Protein AF-K1KXP8-F1 (afdb_monomer_lite)

Radius of gyration: 29.28 Å; chains: 1; bounding box: 54×62×65 Å

Structure (mmCIF, N/CA/C/O backbone):
data_AF-K1KXP8-F1
#
_entry.id   AF-K1KXP8-F1
#
loop_
_atom_site.group_PDB
_atom_site.id
_atom_site.type_symbol
_atom_site.label_atom_id
_atom_site.label_alt_id
_atom_site.label_comp_id
_atom_site.label_asym_id
_atom_site.label_entity_id
_atom_site.label_seq_id
_atom_site.pdbx_PDB_ins_code
_atom_site.Cartn_x
_atom_site.Cartn_y
_atom_site.Cartn_z
_atom_site.occupancy
_atom_site.B_iso_or_equiv
_atom_site.auth_seq_id
_atom_site.auth_comp_id
_atom_site.auth_asym_id
_atom_site.auth_atom_id
_atom_site.pdbx_PDB_model_num
ATOM 1 N N . MET A 1 1 ? -7.594 -19.627 -2.280 1.00 43.78 1 MET A N 1
ATOM 2 C CA . MET A 1 1 ? -8.118 -18.277 -1.965 1.00 43.78 1 MET A CA 1
ATOM 3 C C . MET A 1 1 ? -8.439 -18.085 -0.481 1.00 43.78 1 MET A C 1
ATOM 5 O O . MET A 1 1 ? -8.178 -16.997 -0.004 1.00 43.78 1 MET A O 1
ATOM 9 N N . LEU A 1 2 ? -8.890 -19.107 0.265 1.00 40.59 2 LEU A N 1
ATOM 10 C CA . LEU A 1 2 ? -9.143 -19.006 1.720 1.00 40.59 2 LEU A CA 1
ATOM 11 C C . LEU A 1 2 ? -7.916 -19.266 2.624 1.00 40.59 2 LEU A C 1
ATOM 13 O O . LEU A 1 2 ? -7.903 -18.849 3.772 1.00 40.59 2 LEU A O 1
ATOM 17 N N . THR A 1 3 ? -6.870 -19.923 2.113 1.00 43.12 3 THR A N 1
ATOM 18 C CA . THR A 1 3 ? -5.627 -20.247 2.851 1.00 43.12 3 THR A CA 1
ATOM 19 C C . THR A 1 3 ? -4.398 -19.503 2.325 1.00 43.12 3 THR A C 1
ATOM 21 O O . THR A 1 3 ? -3.271 -19.785 2.719 1.00 43.12 3 THR A O 1
ATOM 24 N N . SER A 1 4 ? -4.601 -18.555 1.407 1.00 43.34 4 SER A N 1
ATOM 25 C CA . SER A 1 4 ? -3.529 -17.692 0.921 1.00 43.34 4 SER A CA 1
ATOM 26 C C . SER A 1 4 ? -3.512 -16.434 1.775 1.00 43.34 4 SER A C 1
ATOM 28 O O . SER A 1 4 ? -4.538 -15.768 1.899 1.00 43.34 4 SER A O 1
ATOM 30 N N . THR A 1 5 ? -2.339 -16.074 2.291 1.00 54.19 5 THR A N 1
ATOM 31 C CA . THR A 1 5 ? -2.059 -14.822 3.015 1.00 54.19 5 THR A CA 1
ATOM 32 C C . THR A 1 5 ? -2.387 -13.551 2.209 1.00 54.19 5 THR A C 1
ATOM 34 O O . THR A 1 5 ? -2.271 -12.450 2.735 1.00 54.19 5 THR A O 1
ATOM 37 N N . GLY A 1 6 ? -2.835 -13.687 0.951 1.00 52.78 6 GLY A N 1
ATOM 38 C CA . GLY A 1 6 ? -3.254 -12.601 0.067 1.00 52.78 6 GLY A CA 1
ATOM 39 C C . GLY A 1 6 ? -4.653 -12.727 -0.561 1.00 52.78 6 GLY A C 1
ATOM 40 O O . GLY A 1 6 ? -4.966 -11.906 -1.422 1.00 52.78 6 GLY A O 1
ATOM 41 N N . GLY A 1 7 ? -5.509 -13.685 -0.177 1.00 49.41 7 GLY A N 1
ATOM 42 C CA . GLY A 1 7 ? -6.876 -13.821 -0.724 1.00 49.41 7 GLY A CA 1
ATOM 43 C C . GLY A 1 7 ? -7.936 -13.023 0.051 1.00 49.41 7 GLY A C 1
ATOM 44 O O . GLY A 1 7 ? -7.837 -12.877 1.262 1.00 49.41 7 GLY A O 1
ATOM 45 N N . MET A 1 8 ? -8.939 -12.454 -0.628 1.00 50.16 8 MET A N 1
ATOM 46 C CA . MET A 1 8 ? -10.128 -11.901 0.048 1.00 50.16 8 MET A CA 1
ATOM 47 C C . MET A 1 8 ? -11.036 -13.034 0.576 1.00 50.16 8 MET A C 1
ATOM 49 O O . MET A 1 8 ? -11.181 -14.031 -0.135 1.00 50.16 8 MET A O 1
ATOM 53 N N . PRO A 1 9 ? -11.702 -12.880 1.743 1.00 57.66 9 PRO A N 1
ATOM 54 C CA . PRO A 1 9 ? -11.564 -11.800 2.726 1.00 57.66 9 PRO A CA 1
ATOM 55 C C . PRO A 1 9 ? -10.340 -12.009 3.641 1.00 57.66 9 PRO A C 1
ATOM 57 O O . PRO A 1 9 ? -9.939 -13.135 3.916 1.00 57.66 9 PRO A O 1
ATOM 60 N N . SER A 1 10 ? -9.742 -10.912 4.120 1.00 70.88 10 SER A N 1
ATOM 61 C CA . SER A 1 10 ? -8.603 -10.958 5.052 1.00 70.88 10 SER A CA 1
ATOM 62 C C . SER A 1 10 ? -9.011 -11.622 6.370 1.00 70.88 10 SER A C 1
ATOM 64 O O . SER A 1 10 ? -9.942 -11.158 7.031 1.00 70.88 10 SER A O 1
ATOM 66 N N . SER A 1 11 ? -8.298 -12.676 6.774 1.00 75.62 11 SER A N 1
ATOM 67 C CA . SER A 1 11 ? -8.532 -13.377 8.042 1.00 75.62 11 SER A CA 1
ATOM 68 C C . SER A 1 11 ? -8.323 -12.469 9.256 1.00 75.62 11 SER A C 1
ATOM 70 O O . SER A 1 11 ? -9.112 -12.523 10.193 1.00 75.62 11 SER A O 1
ATOM 72 N N . HIS A 1 12 ? -7.324 -11.579 9.211 1.00 78.56 12 HIS A N 1
ATOM 73 C CA . HIS A 1 12 ? -7.086 -10.586 10.263 1.00 78.56 12 HIS A CA 1
ATOM 74 C C . HIS A 1 12 ? -8.251 -9.606 10.390 1.00 78.56 12 HIS A C 1
ATOM 76 O O . HIS A 1 12 ? -8.718 -9.357 11.497 1.00 78.56 12 HIS A O 1
ATOM 82 N N . SER A 1 13 ? -8.757 -9.088 9.265 1.00 85.12 13 SER A N 1
ATOM 83 C CA . SER A 1 13 ? -9.888 -8.155 9.275 1.00 85.12 13 SER A CA 1
ATOM 84 C C . SER A 1 13 ? -11.166 -8.833 9.766 1.00 85.12 13 SER A C 1
ATOM 86 O O . SER A 1 13 ? -11.881 -8.241 10.561 1.00 85.12 13 SER A O 1
ATOM 88 N N . ALA A 1 14 ? -11.427 -10.078 9.353 1.00 87.25 14 ALA A N 1
ATOM 89 C CA . ALA A 1 14 ? -12.581 -10.849 9.817 1.00 87.25 14 ALA A CA 1
ATOM 90 C C . ALA A 1 14 ? -12.510 -11.164 11.322 1.00 87.25 14 ALA A C 1
ATOM 92 O O . ALA A 1 14 ? -13.517 -11.065 12.021 1.00 87.25 14 ALA A O 1
ATOM 93 N N . ALA A 1 15 ? -11.323 -11.506 11.832 1.00 88.31 15 ALA A N 1
ATOM 94 C CA . ALA A 1 15 ? -11.123 -11.773 13.252 1.00 88.31 15 ALA A CA 1
ATOM 95 C C . ALA A 1 15 ? -11.426 -10.528 14.097 1.00 88.31 15 ALA A C 1
ATOM 97 O O . ALA A 1 15 ? -12.267 -10.585 14.993 1.00 88.31 15 ALA A O 1
ATOM 98 N N . VAL A 1 16 ? -10.808 -9.386 13.786 1.00 92.38 16 VAL A N 1
ATOM 99 C CA . VAL A 1 16 ? -10.969 -8.184 14.617 1.00 92.38 16 VAL A CA 1
ATOM 100 C C . VAL A 1 16 ? -12.367 -7.576 14.531 1.00 92.38 16 VAL A C 1
ATOM 102 O O . VAL A 1 16 ? -12.882 -7.117 15.549 1.00 92.38 16 VAL A O 1
ATOM 105 N N . THR A 1 17 ? -13.024 -7.619 13.365 1.00 92.88 17 THR A N 1
ATOM 106 C CA . THR A 1 17 ? -14.412 -7.150 13.255 1.00 92.88 17 THR A CA 1
ATOM 107 C C . THR A 1 17 ? -15.364 -8.069 14.007 1.00 92.88 17 THR A C 1
ATOM 109 O O . THR A 1 17 ? -16.230 -7.564 14.712 1.00 92.88 17 THR A O 1
ATOM 112 N N . SER A 1 18 ? -15.168 -9.394 13.956 1.00 94.25 18 SER A N 1
ATOM 113 C CA . SER A 1 18 ? -15.989 -10.336 14.730 1.00 94.25 18 SER A CA 1
ATOM 114 C C . SER A 1 18 ? -15.888 -10.092 16.239 1.00 94.25 18 SER A C 1
ATOM 116 O O . SER A 1 18 ? -16.910 -10.095 16.921 1.00 94.25 18 SER A O 1
ATOM 118 N N . VAL A 1 19 ? -14.687 -9.788 16.747 1.00 94.69 19 VAL A N 1
ATOM 119 C CA . VAL A 1 19 ? -14.467 -9.460 18.162 1.00 94.69 19 VAL A CA 1
ATOM 120 C C . VAL A 1 19 ? -15.141 -8.139 18.519 1.00 94.69 19 VAL A C 1
ATOM 122 O O . VAL A 1 19 ? -15.893 -8.087 19.487 1.00 94.69 19 VAL A O 1
ATOM 125 N N . ALA A 1 20 ? -14.934 -7.079 17.732 1.00 96.06 20 ALA A N 1
ATOM 126 C CA . ALA A 1 20 ? 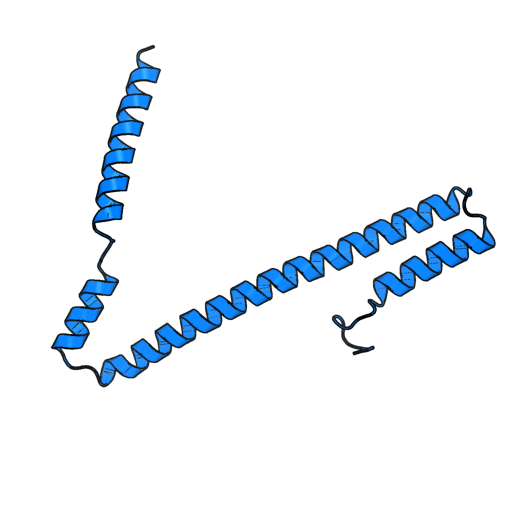-15.562 -5.785 17.993 1.00 96.06 20 ALA A CA 1
ATOM 127 C C . ALA A 1 20 ? -17.100 -5.873 17.957 1.00 96.06 20 ALA A C 1
ATOM 129 O O . ALA A 1 20 ? -17.773 -5.306 18.817 1.00 96.06 20 ALA A O 1
ATOM 130 N N . THR A 1 21 ? -17.662 -6.629 17.008 1.00 95.62 21 THR A N 1
ATOM 131 C CA . THR A 1 21 ? -19.107 -6.880 16.924 1.00 95.62 21 THR A CA 1
ATOM 132 C C . THR A 1 21 ? -19.617 -7.682 18.119 1.00 95.62 21 THR A C 1
ATOM 134 O O . THR A 1 21 ? -20.622 -7.289 18.706 1.00 95.62 21 THR A O 1
ATOM 137 N N . ALA A 1 22 ? -18.932 -8.759 18.514 1.00 96.88 22 ALA A N 1
ATOM 138 C CA . ALA A 1 22 ? -19.312 -9.552 19.682 1.00 96.88 22 ALA A CA 1
ATOM 139 C C . ALA A 1 22 ? -19.309 -8.701 20.962 1.00 96.88 22 ALA A C 1
ATOM 141 O O . ALA A 1 22 ? -20.297 -8.689 21.691 1.00 96.88 22 ALA A O 1
ATOM 142 N N . VAL A 1 23 ? -18.261 -7.897 21.174 1.00 96.94 23 VAL A N 1
ATOM 143 C CA . VAL A 1 23 ? -18.164 -6.979 22.320 1.00 96.94 23 VAL A CA 1
ATOM 144 C C . VAL A 1 23 ? -19.281 -5.932 22.297 1.00 96.94 23 VAL A C 1
ATOM 146 O O . VAL A 1 23 ? -19.848 -5.631 23.346 1.00 96.94 23 VAL A O 1
ATOM 149 N N . GLY A 1 24 ? -19.632 -5.393 21.127 1.00 97.31 24 GLY A N 1
ATOM 150 C CA . GLY A 1 24 ? -20.735 -4.434 20.991 1.00 97.31 24 GLY A CA 1
ATOM 151 C C . GLY A 1 24 ? -22.099 -5.039 21.326 1.00 97.31 24 GLY A C 1
ATOM 152 O O . GLY A 1 24 ? -22.915 -4.383 21.970 1.00 97.31 24 GLY A O 1
ATOM 153 N N . ILE A 1 25 ? -22.328 -6.301 20.950 1.00 97.38 25 ILE A N 1
ATOM 154 C CA . ILE A 1 25 ? -23.552 -7.041 21.292 1.00 97.38 25 ILE A CA 1
ATOM 155 C C . ILE A 1 25 ? -23.600 -7.362 22.792 1.00 97.38 25 ILE A C 1
ATOM 157 O O . ILE A 1 25 ? -24.652 -7.222 23.410 1.00 97.38 25 ILE A O 1
ATOM 161 N N . GLU A 1 26 ? -22.480 -7.783 23.380 1.00 97.50 26 GLU A N 1
ATOM 162 C CA . GLU A 1 26 ? -22.440 -8.304 24.751 1.00 97.50 26 GLU A CA 1
ATOM 163 C C . GLU A 1 26 ? -22.343 -7.204 25.817 1.00 97.50 26 GLU A C 1
ATOM 165 O O . GLU A 1 26 ? -22.935 -7.319 26.887 1.00 97.50 26 GLU A O 1
ATOM 170 N N . THR A 1 27 ? -21.631 -6.114 25.523 1.00 96.00 27 THR A N 1
ATOM 171 C CA . THR A 1 27 ? -21.392 -5.015 26.480 1.00 96.00 27 THR A CA 1
ATOM 172 C C . THR A 1 27 ? -22.118 -3.718 26.124 1.00 96.00 27 THR A C 1
ATOM 174 O O . THR A 1 27 ? -22.146 -2.795 26.936 1.00 96.00 27 THR A O 1
ATOM 177 N N . GLY A 1 28 ? -22.726 -3.648 24.936 1.00 94.44 28 GLY A N 1
ATOM 178 C CA . GLY A 1 28 ? -23.351 -2.447 24.391 1.00 94.44 28 GLY A CA 1
ATOM 179 C C . GLY A 1 28 ? -22.374 -1.572 23.600 1.00 94.44 28 GLY A C 1
ATOM 180 O O . GLY A 1 28 ? -21.192 -1.460 23.920 1.00 94.44 28 GLY A O 1
ATOM 181 N N . PHE A 1 29 ? -22.892 -0.906 22.567 1.00 94.31 29 PHE A N 1
ATOM 182 C CA . PHE A 1 29 ? -22.115 -0.028 21.683 1.00 94.31 29 PHE A CA 1
ATOM 183 C C . PHE A 1 29 ? -21.653 1.285 22.338 1.00 94.31 29 PHE A C 1
ATOM 185 O O . PHE A 1 29 ? -20.774 1.949 21.801 1.00 94.31 29 PHE A O 1
ATOM 192 N N . ASP A 1 30 ? -22.220 1.657 23.487 1.00 94.81 30 ASP A N 1
ATOM 193 C CA . ASP A 1 30 ? -21.816 2.840 24.266 1.00 94.81 30 ASP A CA 1
ATOM 194 C C . ASP A 1 30 ? -20.813 2.485 25.386 1.00 94.81 30 ASP A C 1
ATOM 196 O O . ASP A 1 30 ? -20.486 3.296 26.249 1.00 94.81 30 ASP A O 1
ATOM 200 N N . SER A 1 31 ? -20.327 1.237 25.417 1.00 95.94 31 SER A N 1
ATOM 201 C CA . SER A 1 31 ? -19.410 0.785 26.459 1.00 95.94 31 SER A CA 1
ATOM 202 C C . SER A 1 31 ? -17.958 1.194 26.159 1.00 95.94 31 SER A C 1
ATOM 204 O O . SER A 1 31 ? -17.509 1.132 25.007 1.00 95.94 31 SER A O 1
ATOM 206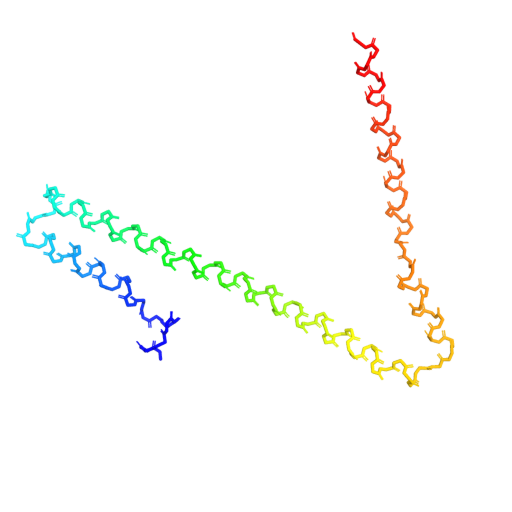 N N . PRO A 1 32 ? -17.157 1.529 27.191 1.00 95.62 32 PRO A N 1
ATOM 207 C CA . PRO A 1 32 ? -15.721 1.744 27.019 1.00 95.62 32 PRO A CA 1
ATOM 208 C C . PRO A 1 32 ? -15.008 0.527 26.410 1.00 95.62 32 PRO A C 1
ATOM 210 O O . PRO A 1 32 ? -14.070 0.677 25.630 1.00 95.62 32 PRO A O 1
ATOM 213 N N . THR A 1 33 ? -15.475 -0.686 26.720 1.00 96.06 33 THR A N 1
ATOM 214 C CA . THR A 1 33 ? -14.912 -1.938 26.197 1.00 96.06 33 THR A CA 1
ATOM 215 C C . THR A 1 33 ? -15.138 -2.072 24.692 1.00 96.06 33 THR A C 1
ATOM 217 O O . THR A 1 33 ? -14.216 -2.451 23.967 1.00 96.06 33 THR A O 1
ATOM 220 N N . PHE A 1 34 ? -16.327 -1.707 24.201 1.00 96.19 34 PHE A N 1
ATOM 221 C CA . PHE A 1 34 ? -16.606 -1.653 22.768 1.00 96.19 34 PHE A CA 1
ATOM 222 C C . PHE A 1 34 ? -15.749 -0.595 22.074 1.00 96.19 34 PHE A C 1
ATOM 224 O O . PHE A 1 34 ? -15.166 -0.886 21.031 1.00 96.19 34 PHE A O 1
ATOM 231 N N . ALA A 1 35 ? -15.603 0.594 22.668 1.00 96.06 35 ALA A N 1
ATOM 232 C CA . ALA A 1 35 ? -14.768 1.653 22.103 1.00 96.06 35 ALA A CA 1
ATOM 233 C C . ALA A 1 35 ? -13.309 1.195 21.912 1.00 96.06 35 ALA A C 1
ATOM 235 O O . ALA A 1 35 ? -12.729 1.396 20.841 1.00 96.06 35 ALA A O 1
ATOM 236 N N . VAL A 1 36 ? -12.738 0.511 22.909 1.00 97.00 36 VAL A N 1
ATOM 237 C CA . VAL A 1 36 ? -11.391 -0.072 22.810 1.00 97.00 36 VAL A CA 1
ATOM 238 C C . VAL A 1 36 ? -11.333 -1.148 21.723 1.00 97.00 36 VAL A C 1
ATOM 240 O O . VAL A 1 36 ? -10.432 -1.110 20.885 1.00 97.00 36 VAL A O 1
ATOM 243 N N . ALA A 1 37 ? -12.294 -2.078 21.687 1.00 94.19 37 ALA A N 1
ATOM 244 C CA . ALA A 1 37 ? -12.325 -3.156 20.695 1.00 94.19 37 ALA A CA 1
ATOM 245 C C . ALA A 1 37 ? -12.461 -2.629 19.253 1.00 94.19 37 ALA A C 1
ATOM 247 O O . ALA A 1 37 ? -11.751 -3.087 18.355 1.00 94.19 37 ALA A O 1
ATOM 248 N N . ALA A 1 38 ? -13.323 -1.634 19.032 1.00 95.31 38 ALA A N 1
ATOM 249 C CA . ALA A 1 38 ? -13.518 -0.989 17.737 1.00 95.31 38 ALA A CA 1
ATOM 250 C C . ALA A 1 38 ? -12.261 -0.235 17.277 1.00 95.31 38 ALA A C 1
ATOM 252 O O . ALA A 1 38 ? -11.878 -0.325 16.109 1.00 95.31 38 ALA A O 1
ATOM 253 N N . MET A 1 39 ? -11.577 0.459 18.193 1.00 97.31 39 MET A N 1
ATOM 254 C CA . MET A 1 39 ? -10.323 1.148 17.884 1.00 97.31 39 MET A CA 1
ATOM 255 C C . MET A 1 39 ? -9.210 0.164 17.505 1.00 97.31 39 MET A C 1
ATOM 257 O O . MET A 1 39 ? -8.519 0.372 16.506 1.00 97.31 39 MET A O 1
ATOM 261 N N . LEU A 1 40 ? -9.080 -0.941 18.244 1.00 93.88 40 LEU A N 1
ATOM 262 C CA . LEU A 1 40 ? -8.137 -2.020 17.931 1.00 93.88 40 LEU A CA 1
ATOM 263 C C . LEU A 1 40 ? -8.422 -2.641 16.557 1.00 93.88 40 LEU A C 1
ATOM 265 O O . LEU A 1 40 ? -7.499 -2.831 15.763 1.00 93.88 40 LEU A O 1
ATOM 269 N N . ALA A 1 41 ? -9.697 -2.891 16.242 1.00 93.94 41 ALA A N 1
ATOM 270 C CA . ALA A 1 41 ? -10.100 -3.371 14.925 1.00 93.94 41 ALA A CA 1
ATOM 271 C C . ALA A 1 41 ? -9.719 -2.384 13.811 1.00 93.94 41 ALA A C 1
ATOM 273 O O . ALA A 1 41 ? -9.171 -2.799 12.788 1.00 93.94 41 ALA A O 1
ATOM 274 N N . GLY A 1 42 ? -9.926 -1.083 14.033 1.00 93.38 42 GLY A N 1
ATOM 275 C CA . GLY A 1 42 ? -9.518 -0.027 13.105 1.00 93.38 42 GLY A CA 1
ATOM 276 C C . GLY A 1 42 ? -8.012 -0.012 12.831 1.00 93.38 42 GLY A C 1
ATOM 277 O O . GLY A 1 42 ? -7.607 0.015 11.668 1.00 93.38 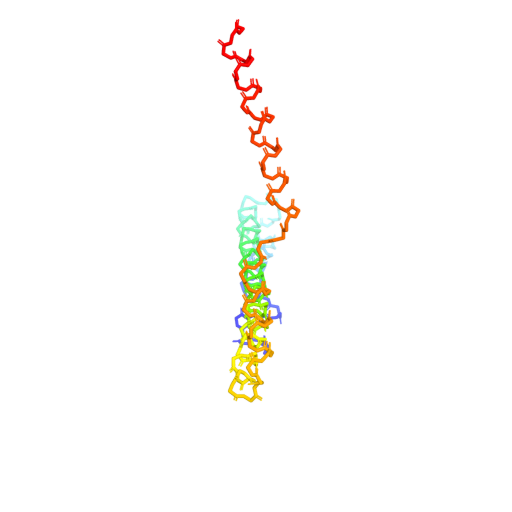42 GLY A O 1
ATOM 278 N N . ILE A 1 43 ? -7.182 -0.099 13.876 1.00 93.19 43 ILE A N 1
ATOM 279 C CA . ILE A 1 43 ? -5.713 -0.132 13.747 1.00 93.19 43 ILE A CA 1
ATOM 280 C C . ILE A 1 43 ? -5.269 -1.338 12.912 1.00 93.19 43 ILE A C 1
ATOM 282 O O . ILE A 1 43 ? -4.503 -1.180 11.962 1.00 93.19 43 ILE A O 1
ATOM 286 N N . VAL A 1 44 ? -5.780 -2.533 13.217 1.00 89.56 44 VAL A N 1
ATOM 287 C CA . VAL A 1 44 ? -5.405 -3.762 12.497 1.00 89.56 44 VAL A CA 1
ATOM 288 C C . VAL A 1 44 ? -5.859 -3.717 11.036 1.00 89.56 44 VAL A C 1
ATOM 290 O O . VAL A 1 44 ? -5.124 -4.139 10.142 1.00 89.56 44 VAL A O 1
ATOM 293 N N . MET A 1 45 ? -7.052 -3.184 10.758 1.00 88.50 45 MET A N 1
ATOM 294 C CA . MET A 1 45 ? -7.531 -3.006 9.383 1.00 88.50 45 MET A CA 1
ATOM 295 C C . MET A 1 45 ? -6.682 -1.999 8.597 1.00 88.50 45 MET A C 1
ATOM 297 O O . MET A 1 45 ? -6.414 -2.222 7.411 1.00 88.50 45 MET A O 1
ATOM 301 N N . TYR A 1 46 ? -6.250 -0.915 9.246 1.00 86.88 46 TYR A N 1
ATOM 302 C CA . TYR A 1 46 ? -5.378 0.086 8.638 1.00 86.88 46 TYR A CA 1
ATOM 303 C C . TYR A 1 46 ? -4.007 -0.505 8.293 1.00 86.88 46 TYR A C 1
ATOM 305 O O . TYR A 1 46 ? -3.570 -0.411 7.144 1.00 86.88 46 TYR A O 1
ATOM 313 N N . ASP A 1 47 ? -3.374 -1.187 9.248 1.00 85.88 47 ASP A N 1
ATOM 314 C CA . ASP A 1 47 ? -2.060 -1.811 9.065 1.00 85.88 47 ASP A CA 1
ATOM 315 C C . ASP A 1 47 ? -2.080 -2.874 7.952 1.00 85.88 47 ASP A C 1
ATOM 317 O O . ASP A 1 47 ? -1.287 -2.825 7.006 1.00 85.88 47 ASP A O 1
ATOM 321 N N . ALA A 1 48 ? -3.083 -3.761 7.969 1.00 82.25 48 ALA A N 1
ATOM 322 C CA . ALA A 1 48 ? -3.248 -4.788 6.942 1.00 82.25 48 ALA A CA 1
ATOM 323 C C . ALA A 1 48 ? -3.427 -4.196 5.531 1.00 82.25 48 ALA A C 1
ATOM 325 O O . ALA A 1 48 ? -2.951 -4.770 4.547 1.00 82.25 48 ALA A O 1
ATOM 326 N N . SER A 1 49 ? -4.101 -3.048 5.418 1.00 81.81 49 SER A N 1
ATOM 327 C CA . SER A 1 49 ? -4.281 -2.345 4.142 1.00 81.81 49 SER A CA 1
ATOM 328 C C . SER A 1 49 ? -2.979 -1.702 3.665 1.00 81.81 49 SER A C 1
ATOM 330 O O . SER A 1 49 ? -2.659 -1.762 2.475 1.00 81.81 49 SER A O 1
ATOM 332 N N . HIS A 1 50 ? -2.200 -1.136 4.589 1.00 81.12 50 HIS A N 1
ATOM 333 C CA . HIS A 1 50 ? -0.953 -0.450 4.271 1.00 81.12 50 HIS A CA 1
ATOM 334 C C . HIS A 1 50 ? 0.126 -1.422 3.776 1.00 81.12 50 HIS A C 1
ATOM 336 O O . HIS A 1 50 ? 0.741 -1.181 2.736 1.00 81.12 50 HIS A O 1
ATOM 342 N N . VAL A 1 51 ? 0.292 -2.572 4.437 1.00 78.44 51 VAL A N 1
ATOM 343 C CA . VAL A 1 51 ? 1.228 -3.623 3.994 1.00 78.44 51 VAL A CA 1
ATOM 344 C C . VAL A 1 51 ? 0.878 -4.119 2.587 1.00 78.44 51 VAL A C 1
ATOM 346 O O . VAL A 1 51 ? 1.761 -4.296 1.747 1.00 78.44 51 VAL A O 1
ATOM 349 N N . ARG A 1 52 ? -0.416 -4.292 2.289 1.00 79.75 52 ARG A N 1
ATOM 350 C CA . ARG A 1 52 ? -0.882 -4.737 0.967 1.00 79.75 52 ARG A CA 1
ATOM 351 C C . ARG A 1 52 ? -0.605 -3.701 -0.122 1.00 79.75 52 ARG A C 1
ATOM 353 O O . ARG A 1 52 ? -0.215 -4.073 -1.227 1.00 79.75 52 ARG A O 1
ATOM 360 N N . PHE A 1 53 ? -0.778 -2.419 0.194 1.00 80.88 53 PHE A N 1
ATOM 361 C CA . PHE A 1 53 ? -0.465 -1.319 -0.714 1.00 80.88 53 PHE A CA 1
ATOM 362 C C . PHE A 1 53 ? 1.036 -1.252 -1.029 1.00 80.88 53 PHE A C 1
ATOM 364 O O . PHE A 1 53 ? 1.415 -1.207 -2.198 1.00 80.88 53 PHE A O 1
ATOM 371 N N . GLN A 1 54 ? 1.894 -1.331 -0.007 1.00 84.56 54 GLN A N 1
ATOM 372 C CA . GLN A 1 54 ? 3.352 -1.342 -0.178 1.00 84.56 54 GLN A CA 1
ATOM 373 C C . GLN A 1 54 ? 3.820 -2.559 -0.989 1.00 84.56 54 GLN A C 1
ATOM 375 O O . GLN A 1 54 ? 4.572 -2.414 -1.951 1.00 84.56 54 GLN A O 1
ATOM 380 N N . ALA A 1 55 ? 3.305 -3.754 -0.684 1.00 83.50 55 ALA A N 1
ATOM 381 C CA . ALA A 1 55 ? 3.606 -4.960 -1.455 1.00 83.50 55 ALA A CA 1
ATOM 382 C C . ALA A 1 55 ? 3.168 -4.839 -2.928 1.00 83.50 55 ALA A C 1
ATOM 384 O O . ALA A 1 55 ? 3.883 -5.293 -3.822 1.00 83.50 55 ALA A O 1
ATOM 385 N N . GLY A 1 56 ? 2.025 -4.195 -3.191 1.00 85.00 56 GLY A N 1
ATOM 386 C CA . GLY A 1 56 ? 1.556 -3.895 -4.545 1.00 85.00 56 GLY A CA 1
ATOM 387 C C . GLY A 1 56 ? 2.497 -2.957 -5.305 1.00 85.00 56 GLY A C 1
ATOM 388 O O . GLY A 1 56 ? 2.850 -3.245 -6.447 1.00 85.00 56 GLY A O 1
ATOM 389 N N . GLN A 1 57 ? 2.963 -1.884 -4.659 1.00 91.25 57 GLN A N 1
ATOM 390 C CA . GLN A 1 57 ? 3.957 -0.975 -5.243 1.00 91.25 57 GLN A CA 1
ATOM 391 C C . GLN A 1 57 ? 5.284 -1.689 -5.526 1.00 91.25 57 GLN A C 1
ATOM 393 O O . GLN A 1 57 ? 5.828 -1.567 -6.621 1.00 91.25 57 GLN A O 1
ATOM 398 N N . HIS A 1 58 ? 5.773 -2.504 -4.588 1.00 89.19 58 HIS A N 1
ATOM 399 C CA . HIS A 1 58 ? 6.991 -3.295 -4.784 1.00 89.19 58 HIS A CA 1
ATOM 400 C C . HIS A 1 58 ? 6.849 -4.275 -5.957 1.00 89.19 58 HIS A C 1
ATOM 402 O O . HIS A 1 58 ? 7.773 -4.427 -6.754 1.00 89.19 58 HIS A O 1
ATOM 408 N N . ALA A 1 59 ? 5.690 -4.924 -6.097 1.00 91.38 59 ALA A N 1
ATOM 409 C CA . ALA A 1 59 ? 5.418 -5.813 -7.221 1.00 91.38 59 ALA A CA 1
ATOM 410 C C . ALA A 1 59 ? 5.390 -5.062 -8.563 1.00 91.38 59 ALA A C 1
ATOM 412 O O . ALA A 1 59 ? 5.861 -5.603 -9.564 1.00 91.38 59 ALA A O 1
ATOM 413 N N . ALA A 1 60 ? 4.876 -3.828 -8.590 1.00 91.19 60 ALA A N 1
ATOM 414 C CA . ALA A 1 60 ? 4.894 -2.983 -9.781 1.00 91.19 60 ALA A CA 1
ATOM 415 C C . ALA A 1 60 ? 6.332 -2.637 -10.202 1.00 91.19 60 ALA A C 1
ATOM 417 O O . ALA A 1 60 ? 6.705 -2.921 -11.339 1.00 91.19 60 ALA A O 1
ATOM 418 N N . VAL A 1 61 ? 7.161 -2.156 -9.268 1.00 93.69 61 VAL A N 1
ATOM 419 C CA . VAL A 1 61 ? 8.586 -1.857 -9.519 1.00 93.69 61 VAL A CA 1
ATOM 420 C C . VAL A 1 61 ? 9.347 -3.107 -9.967 1.00 93.69 61 VAL A C 1
ATOM 422 O O . VAL A 1 61 ? 10.158 -3.056 -10.886 1.00 93.69 61 VAL A O 1
ATOM 425 N N . LEU A 1 62 ? 9.067 -4.270 -9.371 1.00 93.31 62 LEU A N 1
ATOM 426 C CA . LEU A 1 62 ? 9.706 -5.524 -9.773 1.00 93.31 62 LEU A CA 1
ATOM 427 C C . LEU A 1 62 ? 9.303 -5.964 -11.191 1.00 93.31 62 LEU A C 1
ATOM 429 O O . LEU A 1 62 ? 10.101 -6.585 -11.895 1.00 93.31 62 LEU A O 1
ATOM 433 N N . ASN A 1 63 ? 8.070 -5.678 -11.614 1.00 92.75 63 ASN A N 1
ATOM 434 C CA . ASN A 1 63 ? 7.623 -5.958 -12.977 1.00 92.75 63 ASN A CA 1
ATOM 435 C C . ASN A 1 63 ? 8.288 -5.022 -13.993 1.00 92.75 63 ASN A C 1
ATOM 437 O O . ASN A 1 63 ? 8.666 -5.495 -15.063 1.00 92.75 63 ASN A O 1
ATOM 441 N N . GLU A 1 64 ? 8.467 -3.748 -13.644 1.00 92.94 64 GLU A N 1
ATOM 442 C CA . GLU A 1 64 ? 9.208 -2.771 -14.451 1.00 92.94 64 GLU A CA 1
ATOM 443 C C . GLU A 1 64 ? 10.679 -3.181 -14.587 1.00 92.94 64 GLU A C 1
ATOM 445 O O . GLU A 1 64 ? 11.152 -3.406 -15.697 1.00 92.94 64 GLU A O 1
ATOM 450 N N . LEU A 1 65 ? 11.355 -3.482 -13.473 1.00 92.94 65 LEU A N 1
ATOM 451 C CA . LEU A 1 65 ? 12.737 -3.972 -13.492 1.00 92.94 65 LEU A CA 1
ATOM 452 C C . LEU A 1 65 ? 12.892 -5.250 -14.331 1.00 92.94 65 LEU A C 1
ATOM 454 O O . LEU A 1 65 ? 13.869 -5.423 -15.055 1.00 92.94 65 LEU A O 1
ATOM 458 N N . ARG A 1 66 ? 11.926 -6.173 -14.251 1.00 92.38 66 ARG A N 1
ATOM 459 C CA . ARG A 1 66 ? 11.927 -7.384 -15.084 1.00 92.38 66 ARG A CA 1
ATOM 460 C C . ARG A 1 66 ? 11.814 -7.049 -16.571 1.00 92.38 66 ARG A C 1
ATOM 462 O O . ARG A 1 66 ? 12.390 -7.774 -17.381 1.00 92.38 66 ARG A O 1
ATOM 469 N N . HIS A 1 67 ? 11.032 -6.035 -16.929 1.00 90.75 67 HIS A N 1
ATOM 470 C CA . HIS A 1 67 ? 10.891 -5.587 -18.309 1.00 90.75 67 HIS A CA 1
ATOM 471 C C . HIS A 1 67 ? 12.202 -4.985 -18.822 1.00 90.75 67 HIS A C 1
ATOM 473 O O . HIS A 1 67 ? 12.706 -5.450 -19.843 1.00 90.75 67 HIS A O 1
ATOM 479 N N . ASP A 1 68 ? 12.805 -4.073 -18.062 1.00 89.69 68 ASP A N 1
ATOM 480 C CA . ASP A 1 68 ? 14.073 -3.429 -18.421 1.00 89.69 68 ASP A CA 1
ATOM 481 C C . ASP A 1 68 ? 15.209 -4.444 -18.560 1.00 89.69 68 ASP A C 1
ATOM 483 O O . ASP A 1 68 ? 15.949 -4.437 -19.543 1.00 89.69 68 ASP A O 1
ATOM 487 N N . LEU A 1 69 ? 15.305 -5.393 -17.621 1.00 90.62 69 LEU A N 1
ATOM 488 C CA . LEU A 1 69 ? 16.291 -6.470 -17.698 1.00 90.62 69 LEU A CA 1
ATOM 489 C C . LEU A 1 69 ? 16.090 -7.342 -18.940 1.00 90.62 69 LEU A C 1
ATOM 491 O O . LEU A 1 69 ? 17.073 -7.761 -19.542 1.00 90.62 69 LEU A O 1
ATOM 495 N N . ARG A 1 70 ? 14.844 -7.628 -19.339 1.00 89.38 70 ARG A N 1
ATOM 496 C CA . ARG A 1 70 ? 14.578 -8.391 -20.569 1.00 89.38 70 ARG A CA 1
ATOM 497 C C . ARG A 1 70 ? 15.060 -7.640 -21.802 1.00 89.38 70 ARG A C 1
ATOM 499 O O . ARG A 1 70 ? 15.757 -8.248 -22.603 1.00 89.38 70 ARG A O 1
ATOM 506 N N . LEU A 1 71 ? 14.747 -6.349 -21.913 1.00 85.19 71 LEU A N 1
ATOM 507 C CA . LEU A 1 71 ? 15.213 -5.519 -23.025 1.00 85.19 71 LEU A CA 1
ATOM 508 C C . LEU A 1 71 ? 16.745 -5.500 -23.099 1.00 85.19 71 LEU A C 1
ATOM 510 O O . LEU A 1 71 ? 17.309 -5.763 -24.157 1.00 85.19 71 LEU A O 1
ATOM 514 N N . PHE A 1 72 ? 17.408 -5.300 -21.960 1.00 84.88 72 PHE A N 1
ATOM 515 C CA . PHE A 1 72 ? 18.867 -5.321 -21.863 1.00 84.88 72 PHE A CA 1
ATOM 516 C C . PHE A 1 72 ? 19.473 -6.676 -22.266 1.00 84.88 72 PHE A C 1
ATOM 518 O O . PHE A 1 72 ? 20.446 -6.734 -23.018 1.00 84.88 72 PHE A O 1
ATOM 525 N N . PHE A 1 73 ? 18.906 -7.791 -21.792 1.00 85.50 73 PHE A N 1
ATOM 526 C CA . PHE A 1 73 ? 19.387 -9.122 -22.171 1.00 85.50 73 PHE A CA 1
ATOM 527 C C . PHE A 1 73 ? 19.127 -9.446 -23.646 1.00 85.50 73 PHE A C 1
ATOM 529 O O . PHE A 1 73 ? 19.967 -10.103 -24.264 1.00 85.50 73 PHE A O 1
ATOM 536 N N . ASP A 1 74 ? 18.010 -8.992 -24.216 1.00 83.56 74 ASP A N 1
ATOM 537 C CA . ASP A 1 74 ? 17.709 -9.153 -25.642 1.00 83.56 74 ASP A CA 1
ATOM 538 C C . ASP A 1 74 ? 18.700 -8.355 -26.510 1.00 83.56 74 ASP A C 1
ATOM 540 O O . ASP A 1 74 ? 19.200 -8.874 -27.512 1.00 83.56 74 ASP A O 1
ATOM 544 N N . GLU A 1 75 ? 19.065 -7.142 -26.088 1.00 79.75 75 GLU A N 1
ATOM 545 C CA . GLU A 1 75 ? 20.079 -6.299 -26.735 1.00 79.75 75 GLU A CA 1
ATOM 546 C C . GLU A 1 75 ? 21.479 -6.936 -26.672 1.00 79.75 75 GLU A C 1
ATOM 548 O O . GLU A 1 75 ? 22.135 -7.113 -27.702 1.00 79.75 75 GLU A O 1
ATOM 553 N N . ILE A 1 76 ? 21.903 -7.418 -25.495 1.00 80.69 76 ILE A N 1
ATOM 554 C CA . ILE A 1 76 ? 23.174 -8.151 -25.337 1.00 80.69 76 ILE A CA 1
ATOM 555 C C . ILE A 1 76 ? 23.200 -9.426 -26.178 1.00 80.69 76 ILE A C 1
ATOM 557 O O . ILE A 1 76 ? 24.232 -9.766 -26.760 1.00 80.69 76 ILE A O 1
ATOM 561 N N . LYS A 1 77 ? 22.090 -10.165 -26.242 1.00 82.94 77 LYS A N 1
ATOM 562 C CA . LYS A 1 77 ? 22.019 -11.402 -27.026 1.00 82.94 77 LYS A CA 1
ATOM 563 C C . LYS A 1 77 ? 22.134 -11.129 -28.526 1.00 82.94 77 LYS A C 1
ATOM 565 O O . LYS A 1 77 ? 22.702 -11.955 -29.237 1.00 82.94 77 LYS A O 1
ATOM 570 N N . ARG A 1 78 ? 21.634 -9.983 -28.995 1.00 80.75 78 ARG A N 1
ATOM 571 C CA . ARG A 1 78 ? 21.759 -9.536 -30.389 1.00 80.75 78 ARG A CA 1
ATOM 572 C C . ARG A 1 78 ? 23.159 -9.000 -30.712 1.00 80.75 78 ARG A C 1
ATOM 574 O O . ARG A 1 78 ? 23.603 -9.120 -31.848 1.00 80.75 78 ARG A O 1
ATOM 581 N N . TRP A 1 79 ? 23.891 -8.497 -29.719 1.00 78.56 79 TRP A N 1
ATOM 582 C CA . TRP A 1 79 ? 25.252 -7.962 -29.861 1.00 78.56 79 TRP A CA 1
ATOM 583 C C . TRP A 1 79 ? 26.243 -8.828 -30.671 1.00 78.56 79 TRP A C 1
ATOM 585 O O . TRP A 1 79 ? 26.948 -8.283 -31.523 1.00 78.56 79 TRP A O 1
ATOM 595 N N . PRO A 1 80 ? 26.362 -10.158 -30.474 1.00 79.50 80 PRO A N 1
ATOM 596 C CA . PRO A 1 80 ? 27.238 -10.994 -31.300 1.00 79.50 80 PRO A CA 1
ATOM 597 C C . PRO A 1 80 ? 26.796 -11.108 -32.768 1.00 79.50 80 PRO A C 1
ATOM 599 O O . PRO A 1 80 ? 27.656 -11.326 -33.618 1.00 79.50 80 PRO A O 1
ATOM 602 N N . GLU A 1 81 ? 25.508 -10.930 -33.071 1.00 80.25 81 GLU A N 1
ATOM 603 C CA . GLU A 1 81 ? 24.941 -10.985 -34.429 1.00 80.25 81 GLU A CA 1
ATOM 604 C C . GLU A 1 81 ? 24.995 -9.626 -35.156 1.00 80.25 81 GLU A C 1
ATOM 606 O O . GLU A 1 81 ? 24.770 -9.570 -36.362 1.00 80.25 81 GLU A O 1
ATOM 611 N N . MET A 1 82 ? 25.315 -8.538 -34.444 1.00 78.88 82 MET A N 1
ATOM 612 C CA . MET A 1 82 ? 25.412 -7.184 -34.998 1.00 78.88 82 MET A CA 1
ATOM 613 C C . MET A 1 82 ? 26.716 -6.936 -35.759 1.00 78.88 82 MET A C 1
ATOM 615 O O . MET A 1 82 ? 27.815 -7.335 -35.337 1.00 78.88 82 MET A O 1
ATOM 619 N N . ASN A 1 83 ? 26.595 -6.167 -36.836 1.00 81.88 83 ASN A N 1
ATOM 620 C CA . ASN A 1 83 ? 27.705 -5.724 -37.671 1.00 81.88 83 ASN A CA 1
ATOM 621 C C . ASN A 1 83 ? 28.564 -4.682 -36.920 1.00 81.88 83 ASN A C 1
ATOM 623 O O . ASN A 1 83 ? 28.080 -4.001 -36.015 1.00 81.88 83 ASN A O 1
ATOM 627 N N . GLU A 1 84 ? 29.837 -4.489 -37.301 1.00 77.38 84 GLU A N 1
ATOM 628 C CA . GLU A 1 84 ? 30.715 -3.503 -36.627 1.00 77.38 84 GLU A CA 1
ATOM 629 C C . GLU A 1 84 ? 30.146 -2.075 -36.636 1.00 77.38 84 GLU A C 1
ATOM 631 O O . GLU A 1 84 ? 30.308 -1.336 -35.668 1.00 77.38 84 GLU A O 1
ATOM 636 N N . GLN A 1 85 ? 29.444 -1.696 -37.705 1.00 78.06 85 GLN A N 1
ATOM 637 C CA . GLN A 1 85 ? 28.811 -0.382 -37.828 1.00 78.06 85 GLN A CA 1
ATOM 638 C C . GLN A 1 85 ? 27.657 -0.205 -36.831 1.00 78.06 85 GLN A C 1
ATOM 640 O O . GLN A 1 85 ? 27.576 0.838 -36.188 1.00 78.06 85 GLN A O 1
ATOM 645 N N . GLU A 1 86 ? 26.830 -1.239 -36.642 1.00 77.56 86 GLU A N 1
ATOM 646 C CA . GLU A 1 86 ? 25.709 -1.228 -35.691 1.00 77.56 86 GLU A CA 1
ATOM 647 C C . GLU A 1 86 ? 26.219 -1.159 -34.243 1.00 77.56 86 GLU A C 1
ATOM 649 O O . GLU A 1 86 ? 25.700 -0.389 -33.439 1.00 77.56 86 GLU A O 1
ATOM 654 N N . LYS A 1 87 ? 27.308 -1.874 -33.921 1.00 75.44 87 LYS A N 1
ATOM 655 C CA . LYS A 1 87 ? 27.958 -1.809 -32.597 1.00 75.44 87 LYS A CA 1
ATOM 656 C C . LYS A 1 87 ? 28.485 -0.412 -32.263 1.00 75.44 87 LYS A C 1
ATOM 658 O O . LYS A 1 87 ? 28.386 0.027 -31.121 1.00 75.44 87 LYS A O 1
ATOM 663 N N . ILE A 1 88 ? 29.068 0.285 -33.242 1.00 75.44 88 ILE A N 1
ATOM 664 C CA . ILE A 1 88 ? 29.586 1.653 -33.064 1.00 75.44 88 ILE A CA 1
ATOM 665 C C . ILE A 1 88 ? 28.440 2.654 -32.858 1.00 75.44 88 ILE A C 1
ATOM 667 O O . ILE A 1 88 ? 28.613 3.641 -32.139 1.00 75.44 88 ILE A O 1
ATOM 671 N N . GLU A 1 89 ? 27.293 2.433 -33.497 1.00 75.19 89 GLU A N 1
ATOM 672 C CA . GLU A 1 89 ? 26.117 3.293 -33.365 1.00 75.19 89 GLU A CA 1
ATOM 673 C C . GLU A 1 89 ? 25.449 3.140 -31.989 1.00 75.19 89 GLU A C 1
ATOM 675 O O . GLU A 1 89 ? 25.236 4.156 -31.323 1.00 75.19 89 GLU A O 1
ATOM 680 N N . ASP A 1 90 ? 25.270 1.909 -31.498 1.00 73.75 90 ASP A N 1
ATOM 681 C CA . ASP A 1 90 ? 24.757 1.643 -30.140 1.00 73.75 90 ASP A CA 1
ATOM 682 C C . ASP A 1 90 ? 25.695 2.153 -29.034 1.00 73.75 90 ASP A C 1
ATOM 684 O O . ASP A 1 90 ? 25.266 2.686 -28.010 1.00 73.75 90 ASP A O 1
ATOM 688 N N . LEU A 1 91 ? 27.014 2.079 -29.236 1.00 70.69 91 LEU A N 1
ATOM 689 C CA . LEU A 1 91 ? 27.957 2.647 -28.268 1.00 70.69 91 LEU A CA 1
ATOM 690 C C . LEU A 1 91 ? 27.821 4.178 -28.170 1.00 70.69 91 LEU A C 1
ATOM 692 O O . LEU A 1 91 ? 27.992 4.753 -27.094 1.00 70.69 91 LEU A O 1
ATOM 696 N N . LYS A 1 92 ? 27.509 4.853 -29.286 1.00 66.69 92 LYS A N 1
ATOM 697 C CA . LYS A 1 92 ? 27.304 6.311 -29.326 1.00 66.69 92 LYS A CA 1
ATOM 698 C C . LYS A 1 92 ? 25.988 6.732 -28.675 1.00 66.69 92 LYS A C 1
ATOM 700 O O . LYS A 1 92 ? 25.945 7.822 -28.106 1.00 66.69 92 LYS A O 1
ATOM 705 N N . THR A 1 93 ? 24.940 5.914 -28.757 1.00 64.94 93 THR A N 1
ATOM 706 C CA . THR A 1 93 ? 23.660 6.178 -28.082 1.00 64.94 93 THR A CA 1
ATOM 707 C C . THR A 1 93 ? 23.772 5.948 -26.573 1.00 64.94 93 THR A C 1
ATOM 709 O O . THR A 1 93 ? 23.315 6.802 -25.816 1.00 64.94 93 THR A O 1
ATOM 712 N N . LEU A 1 94 ? 24.473 4.897 -26.123 1.00 67.62 94 LEU A N 1
ATOM 713 C CA . LEU A 1 94 ? 24.725 4.618 -24.696 1.00 67.62 94 LEU A CA 1
ATOM 714 C C . LEU A 1 94 ? 25.656 5.643 -24.017 1.00 67.62 94 LEU A C 1
ATOM 716 O O . LEU A 1 94 ? 25.468 5.971 -22.848 1.00 67.62 94 LEU A O 1
ATOM 720 N N . LEU A 1 95 ? 26.647 6.180 -24.740 1.00 66.38 95 LEU A N 1
ATOM 721 C CA . LEU A 1 95 ? 27.540 7.251 -24.257 1.00 66.38 95 LEU A CA 1
ATOM 722 C C . LEU A 1 95 ? 26.930 8.661 -24.388 1.00 66.38 95 LEU A C 1
ATOM 724 O O . LEU A 1 95 ? 27.540 9.653 -23.978 1.00 66.38 95 LEU A O 1
ATOM 728 N N . GLY A 1 96 ? 25.751 8.779 -24.996 1.00 56.66 96 GLY A N 1
ATOM 729 C CA . GLY A 1 96 ? 25.125 10.055 -25.298 1.00 56.66 96 GLY A CA 1
ATOM 730 C C . GLY A 1 96 ? 24.307 10.598 -24.133 1.00 56.66 96 GLY A C 1
ATOM 731 O O . GLY A 1 96 ? 23.114 10.328 -24.042 1.00 56.66 96 GLY A O 1
ATOM 732 N N . HIS A 1 97 ? 24.887 11.478 -23.311 1.00 62.69 97 HIS A N 1
ATOM 733 C CA . HIS A 1 97 ? 24.056 12.433 -22.573 1.00 62.69 97 HIS A CA 1
ATOM 734 C C . HIS A 1 97 ? 23.238 13.246 -23.578 1.00 62.69 97 HIS A C 1
ATOM 736 O O . HIS A 1 97 ? 23.775 13.745 -24.578 1.00 62.69 97 HIS A O 1
ATOM 742 N N . LYS A 1 98 ? 21.937 13.411 -23.320 1.00 63.75 98 LYS A N 1
ATOM 743 C CA . LYS A 1 98 ? 21.084 14.258 -24.152 1.00 63.75 98 LYS A CA 1
ATOM 744 C C . LYS A 1 98 ? 21.716 15.646 -24.136 1.00 63.75 98 LYS A C 1
ATOM 746 O O . LYS A 1 98 ? 21.789 16.271 -23.084 1.00 63.75 98 LYS A O 1
ATOM 751 N N . LYS A 1 99 ? 22.208 16.146 -25.278 1.00 61.72 99 LYS A N 1
ATOM 752 C CA . LYS A 1 99 ? 22.901 17.452 -25.341 1.00 61.72 99 LYS A CA 1
ATOM 753 C C . LYS A 1 99 ? 22.091 18.560 -24.645 1.00 61.72 99 LYS A C 1
ATOM 755 O O . LYS A 1 99 ? 22.669 19.438 -24.018 1.00 61.72 99 LYS A O 1
ATOM 760 N N . SER A 1 100 ? 20.760 18.463 -24.678 1.00 63.25 100 SER A N 1
ATOM 761 C CA . SER A 1 100 ? 19.825 19.328 -23.952 1.00 63.25 100 SER A CA 1
ATOM 762 C C . SER A 1 100 ? 19.995 19.333 -22.425 1.00 63.25 100 SER A C 1
ATOM 764 O O . SER A 1 100 ? 19.862 20.387 -21.816 1.00 63.25 100 SER A O 1
ATOM 766 N N . GLU A 1 101 ? 20.307 18.200 -21.795 1.00 70.88 101 GLU A N 1
ATOM 767 C CA . GLU A 1 101 ? 20.489 18.086 -20.338 1.00 70.88 101 GLU A CA 1
ATOM 768 C C . GLU A 1 101 ? 21.752 18.814 -19.871 1.00 70.88 101 GLU A C 1
ATOM 770 O O . GLU A 1 101 ? 21.725 19.516 -18.862 1.00 70.88 101 GLU A O 1
ATOM 775 N N . VAL A 1 102 ? 22.833 18.737 -20.655 1.00 72.81 102 VAL A N 1
ATOM 776 C CA . VAL A 1 102 ? 24.090 19.448 -20.370 1.00 72.81 102 VAL A CA 1
ATOM 777 C C . VAL A 1 102 ? 23.892 20.967 -20.450 1.00 72.81 102 VAL A C 1
ATOM 779 O O . VAL A 1 102 ? 24.376 21.700 -19.588 1.00 72.81 102 VAL A O 1
ATOM 782 N N . PHE A 1 103 ? 23.131 21.449 -21.439 1.00 76.56 103 PHE A N 1
ATOM 783 C CA . PHE A 1 103 ? 22.809 22.875 -21.570 1.00 76.56 103 PHE A CA 1
ATOM 784 C C . PHE A 1 103 ? 21.928 23.391 -20.424 1.00 76.56 103 PHE A C 1
ATOM 786 O O . PHE A 1 103 ? 22.197 24.466 -19.887 1.00 76.56 103 PHE A O 1
ATOM 793 N N . VAL A 1 104 ? 20.908 22.628 -20.020 1.00 84.06 104 VAL A N 1
ATOM 794 C CA . VAL A 1 104 ? 20.027 22.999 -18.899 1.00 84.06 104 VAL A CA 1
ATOM 795 C C . VAL A 1 104 ? 20.795 23.002 -17.576 1.00 84.06 104 VAL A C 1
ATOM 797 O O . VAL A 1 104 ? 20.666 23.954 -16.807 1.00 84.06 104 VAL A O 1
ATOM 800 N N . GLY A 1 105 ? 21.640 21.995 -17.332 1.00 77.75 105 GLY A N 1
ATOM 801 C CA . GLY A 1 105 ? 22.489 21.935 -16.140 1.00 77.75 105 GLY A CA 1
ATOM 802 C C . GLY A 1 105 ? 23.481 23.099 -16.061 1.00 77.75 105 GLY A C 1
ATOM 803 O O . GLY A 1 105 ? 23.608 23.731 -15.012 1.00 77.75 105 GLY A O 1
ATOM 804 N N . GLY A 1 106 ? 24.126 23.444 -17.181 1.00 82.69 106 GLY A N 1
ATOM 805 C CA . GLY A 1 106 ? 25.030 24.594 -17.260 1.00 82.69 106 GLY A CA 1
ATOM 806 C C . GLY A 1 106 ? 24.325 25.927 -16.991 1.00 82.69 106 GLY A C 1
ATOM 807 O O . GLY A 1 106 ? 24.812 26.738 -16.203 1.00 82.69 106 GLY A O 1
ATOM 808 N N . PHE A 1 107 ? 23.147 26.138 -17.586 1.00 88.25 107 PHE A N 1
ATOM 809 C CA . PHE A 1 107 ? 22.360 27.352 -17.361 1.00 88.25 107 PHE A CA 1
ATOM 810 C C . PHE A 1 107 ? 21.866 27.462 -15.911 1.00 88.25 107 PHE A C 1
ATOM 812 O O . PHE A 1 107 ? 22.015 28.514 -15.290 1.00 88.25 107 PHE A O 1
ATOM 819 N N . ALA A 1 108 ? 21.349 26.369 -15.342 1.00 87.19 108 ALA A N 1
ATOM 820 C CA . ALA A 1 108 ? 20.928 26.328 -13.944 1.00 87.19 108 ALA A CA 1
ATOM 821 C C . ALA A 1 108 ? 22.094 26.656 -12.996 1.00 87.19 108 ALA A C 1
ATOM 823 O O . ALA A 1 108 ? 21.925 27.456 -12.077 1.00 87.19 108 ALA A O 1
ATOM 824 N N . GLY A 1 109 ? 23.290 26.115 -13.256 1.00 84.94 109 GLY A N 1
ATOM 825 C CA . GLY A 1 109 ? 24.494 26.409 -12.476 1.00 84.94 109 GLY A CA 1
ATOM 826 C C . GLY A 1 109 ? 24.877 27.893 -12.477 1.00 84.94 109 GLY A C 1
ATOM 827 O O . GLY A 1 109 ? 25.179 28.444 -11.419 1.00 84.94 109 GLY A O 1
ATOM 828 N N . ILE A 1 110 ? 24.801 28.563 -13.633 1.00 91.81 110 ILE A N 1
ATOM 829 C CA . ILE A 1 110 ? 25.063 30.011 -13.746 1.00 91.81 110 ILE A CA 1
ATOM 830 C C . ILE A 1 110 ? 24.050 30.814 -12.920 1.00 91.81 110 ILE A C 1
ATOM 832 O O . ILE A 1 110 ? 24.437 31.727 -12.190 1.00 91.81 110 ILE A O 1
ATOM 836 N N . VAL A 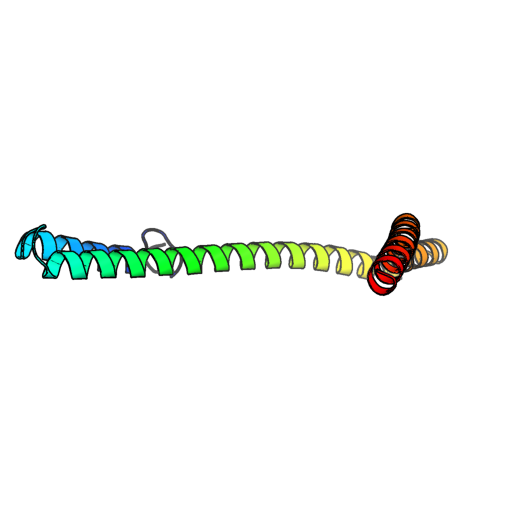1 111 ? 22.763 30.461 -12.998 1.00 91.12 111 VAL A N 1
ATOM 837 C CA . VAL A 1 111 ? 21.703 31.144 -12.240 1.00 91.12 111 VAL A CA 1
ATOM 838 C C . VAL A 1 111 ? 21.885 30.944 -10.734 1.00 91.12 111 VAL A C 1
ATOM 840 O O . VAL A 1 111 ? 21.821 31.916 -9.982 1.00 91.12 111 VAL A O 1
ATOM 843 N N . PHE A 1 112 ? 22.172 29.720 -10.282 1.00 89.44 112 PHE A N 1
ATOM 844 C CA . PHE A 1 112 ? 22.441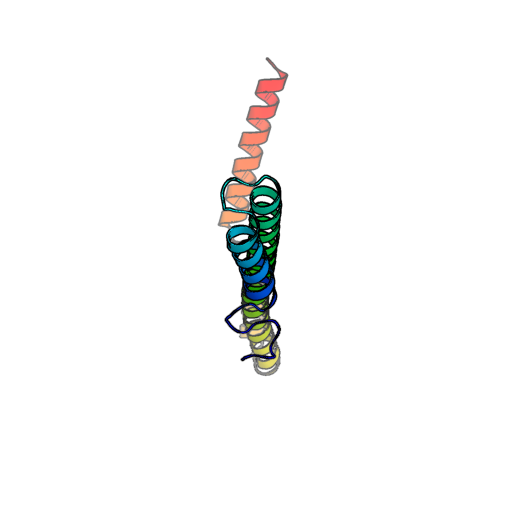 29.445 -8.868 1.00 89.44 112 PHE A CA 1
ATOM 845 C C . PHE A 1 112 ? 23.657 30.216 -8.350 1.00 89.44 112 PHE A C 1
ATOM 847 O O . PHE A 1 112 ? 23.586 30.807 -7.272 1.00 89.44 112 PHE A O 1
ATOM 854 N N . ALA A 1 113 ? 24.746 30.257 -9.119 1.00 86.31 113 ALA A N 1
ATOM 855 C CA . ALA A 1 113 ? 25.944 31.003 -8.746 1.00 86.31 113 ALA A CA 1
ATOM 856 C C . ALA A 1 113 ? 25.668 32.512 -8.630 1.00 86.31 113 ALA A C 1
ATOM 858 O O . ALA A 1 113 ? 26.086 33.139 -7.655 1.00 86.31 113 ALA A O 1
ATOM 859 N N . ALA A 1 114 ? 24.924 33.086 -9.581 1.00 86.75 114 ALA A N 1
ATOM 860 C CA . ALA A 1 114 ? 24.551 34.498 -9.556 1.00 86.75 114 ALA A CA 1
ATOM 861 C C . ALA A 1 114 ? 23.673 34.841 -8.340 1.00 86.75 114 ALA A C 1
ATOM 863 O O . ALA A 1 114 ? 23.965 35.801 -7.630 1.00 86.75 114 ALA A O 1
ATOM 864 N N . LEU A 1 115 ? 22.649 34.027 -8.057 1.00 87.50 115 LEU A N 1
ATOM 865 C CA . LEU A 1 115 ? 21.760 34.223 -6.906 1.00 87.50 115 LEU A CA 1
ATOM 866 C C . LEU A 1 115 ? 22.515 34.127 -5.577 1.00 87.50 115 LEU A C 1
ATOM 868 O O . LEU A 1 115 ? 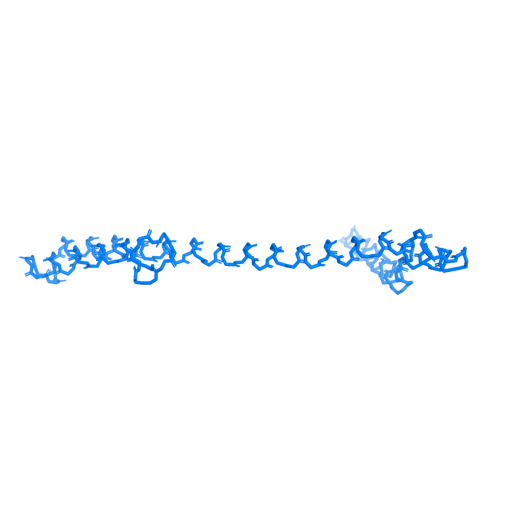22.363 34.993 -4.714 1.00 87.50 115 LEU A O 1
ATOM 872 N N . TRP A 1 116 ? 23.368 33.111 -5.428 1.00 88.94 116 TRP A N 1
ATOM 873 C CA . TRP A 1 116 ? 24.186 32.935 -4.229 1.00 88.94 116 TRP A CA 1
ATOM 874 C C . TRP A 1 116 ? 25.093 34.143 -3.973 1.00 88.94 116 TRP A C 1
ATOM 876 O O . TRP A 1 116 ? 25.154 34.652 -2.854 1.00 88.94 116 TRP A O 1
ATOM 886 N N . TYR A 1 117 ? 25.750 34.645 -5.021 1.00 85.69 117 TYR A N 1
ATOM 887 C CA . TYR A 1 117 ? 26.628 35.807 -4.920 1.00 85.69 117 TYR A CA 1
ATOM 888 C C . TYR A 1 117 ? 25.859 37.086 -4.553 1.00 85.69 117 TYR A C 1
ATOM 890 O O . TYR A 1 117 ? 26.321 37.858 -3.717 1.00 85.69 117 TYR A O 1
ATOM 898 N N . THR A 1 118 ? 24.654 37.286 -5.101 1.00 78.56 118 THR A N 1
ATOM 899 C CA . THR A 1 118 ? 23.813 38.442 -4.739 1.00 78.56 118 THR A CA 1
ATOM 900 C C . THR A 1 118 ? 23.300 38.403 -3.298 1.00 78.56 118 THR A C 1
ATOM 902 O O . THR A 1 118 ? 23.171 39.458 -2.688 1.00 78.56 118 THR A O 1
ATOM 905 N N . ILE A 1 119 ? 23.050 37.215 -2.736 1.00 81.62 119 ILE A N 1
ATOM 906 C CA . ILE A 1 119 ? 22.620 37.048 -1.335 1.00 81.62 119 ILE A CA 1
ATOM 907 C C . ILE A 1 119 ? 23.780 37.294 -0.362 1.00 81.62 119 ILE A C 1
ATOM 909 O O . ILE A 1 119 ? 23.561 37.818 0.719 1.00 81.62 119 ILE A O 1
ATOM 913 N N . GLN A 1 120 ? 25.011 36.935 -0.736 1.00 69.50 120 GLN A N 1
ATOM 914 C CA . GLN A 1 120 ? 26.215 37.183 0.070 1.00 69.50 120 GLN A CA 1
ATOM 915 C C . GLN A 1 120 ? 26.612 38.666 0.161 1.00 69.50 120 GLN A C 1
ATOM 917 O O . GLN A 1 120 ? 27.319 39.044 1.091 1.00 69.50 120 GLN A O 1
ATOM 922 N N . ILE A 1 121 ? 26.218 39.481 -0.823 1.00 65.25 121 ILE A N 1
ATOM 923 C CA . ILE A 1 121 ? 26.566 40.910 -0.913 1.00 65.25 121 ILE A CA 1
ATOM 924 C C . ILE A 1 121 ? 25.539 41.811 -0.205 1.00 65.25 121 ILE A C 1
ATOM 926 O O . ILE A 1 121 ? 25.846 42.973 0.068 1.00 65.25 121 ILE A O 1
ATOM 930 N N . LEU A 1 122 ? 24.344 41.290 0.090 1.00 57.44 122 LEU A N 1
ATOM 931 C CA . LEU A 1 122 ? 23.276 41.987 0.813 1.00 57.44 122 LEU A CA 1
ATOM 932 C C . LEU A 1 122 ? 23.427 41.817 2.333 1.00 57.44 122 LEU A C 1
ATOM 934 O O . LEU A 1 122 ? 23.165 42.808 3.049 1.00 57.44 122 LEU A O 1
#

Foldseek 3Di:
DVPDCPDPPHPQLVVLVVQLVVCCVPVNCPDPSSVVSVVVSVVSVVVSVVVVVVVVVVVVVVVVVVVVVVVVVVVVVCVVVDDPVVVVVVVCVVPDDPVVVVVVVVVVVVVVVVVVVVVVVD

pLDDT: mean 81.84, std 13.59, range [40.59, 97.5]

Secondary structure (DSSP, 8-state):
--SSTTSSSPHHHHHHHHHHHHHHHHH-TTSHHHHHHHHHHHHHHHHHHHHHHHHHHHHHHHHHHHHHHHHHHHHHHHGGGS-HHHHHHHHHHHT---HHHHHHHHHHHHHHHHHHHHHHH-

Organism: NCBI:txid1224748

InterPro domains:
  IPR003832 Protein of unknown function DUF212 [PF02681] (2-111)
  IPR003832 Protein of unknown function DUF212 [PTHR31446] (2-119)

Sequence (122 aa):
MLTSTGGMPSSHSAAVTSVATAVGIETGFDSPTFAVAAMLAGIVMYDASHVRFQAGQHAAVLNELRHDLRLFFDEIKRWPEMNEQEKIEDLKTLLGHKKSEVFVGGFAGIVFAALWYTIQIL